Protein AF-A0A376TL64-F1 (afdb_monomer)

Foldseek 3Di:
DVQVVVVVVCCVPFVFPDKDKDQPCVVDPDDPPPSDDIDIDTHGPVCPPPDD

Sequence (52 aa):
MI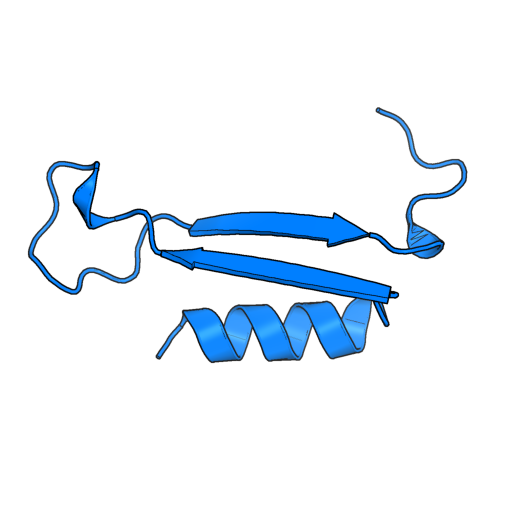RERIEEKLRAAFQPVFLEVVDESYRHNVPAGSESHFKVVLVSDRFTGERF

pLDDT: mean 95.9, std 4.13, range [75.0, 98.62]

Structure (mmCIF, N/CA/C/O backbone):
data_AF-A0A376TL64-F1
#
_entry.id   AF-A0A376TL64-F1
#
loop_
_atom_site.group_PDB
_atom_site.id
_atom_site.type_symbol
_atom_site.label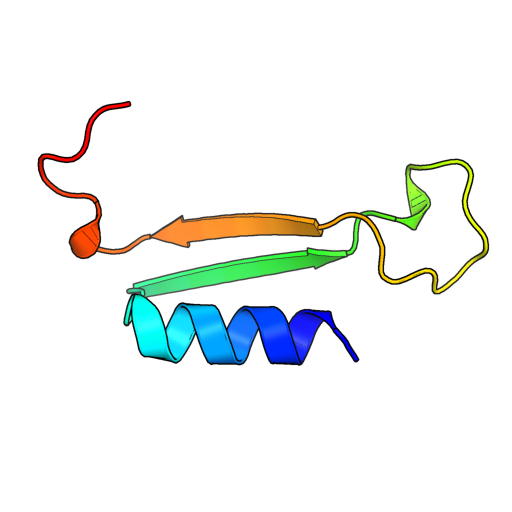_atom_id
_atom_site.label_alt_id
_atom_site.label_comp_id
_atom_site.label_asym_id
_atom_site.label_entity_id
_atom_site.label_seq_id
_atom_site.pdbx_PDB_ins_code
_atom_site.Cartn_x
_atom_site.Cartn_y
_atom_site.Cartn_z
_atom_site.occupancy
_atom_site.B_iso_or_equiv
_atom_site.auth_seq_id
_atom_site.auth_comp_id
_atom_site.auth_asym_id
_atom_site.auth_atom_id
_atom_site.pdbx_PDB_model_num
ATOM 1 N N . MET A 1 1 ? 13.276 -6.117 -5.736 1.00 90.19 1 MET A N 1
ATOM 2 C CA . MET A 1 1 ? 12.098 -5.471 -6.325 1.00 90.19 1 MET A CA 1
ATOM 3 C C . MET A 1 1 ? 11.497 -4.566 -5.243 1.00 90.19 1 MET A C 1
ATOM 5 O O . MET A 1 1 ? 11.601 -4.879 -4.054 1.00 90.19 1 MET A O 1
ATOM 9 N N . ILE A 1 2 ? 11.085 -3.347 -5.592 1.00 96.94 2 ILE A N 1
ATOM 10 C CA . ILE A 1 2 ? 10.659 -2.318 -4.630 1.00 96.94 2 ILE A CA 1
ATOM 11 C C . ILE A 1 2 ? 9.320 -2.672 -3.981 1.00 96.94 2 ILE A C 1
ATOM 13 O O . ILE A 1 2 ? 9.118 -2.348 -2.812 1.00 96.94 2 ILE A O 1
ATOM 17 N N . ARG A 1 3 ? 8.431 -3.353 -4.716 1.00 97.50 3 ARG A N 1
ATOM 18 C CA . ARG A 1 3 ? 7.091 -3.731 -4.254 1.00 97.50 3 ARG A CA 1
ATOM 19 C C . ARG A 1 3 ? 7.169 -4.558 -2.973 1.00 97.50 3 ARG A C 1
ATOM 21 O O . ARG A 1 3 ? 6.508 -4.240 -1.995 1.00 97.50 3 ARG A O 1
ATOM 28 N N . GLU A 1 4 ? 8.048 -5.548 -2.942 1.00 98.06 4 GLU A N 1
ATOM 29 C CA . GLU A 1 4 ? 8.295 -6.444 -1.812 1.00 98.06 4 GLU A CA 1
ATOM 30 C C . GLU A 1 4 ? 8.830 -5.656 -0.617 1.00 98.06 4 GLU A C 1
ATOM 32 O O . GLU A 1 4 ? 8.377 -5.851 0.504 1.00 98.06 4 GLU A O 1
ATOM 37 N N . ARG A 1 5 ? 9.718 -4.680 -0.850 1.00 98.50 5 ARG A N 1
ATOM 38 C CA . ARG A 1 5 ? 10.221 -3.799 0.219 1.00 98.50 5 ARG A CA 1
ATOM 39 C C . ARG A 1 5 ? 9.121 -2.901 0.787 1.00 98.50 5 ARG A C 1
ATOM 41 O O . ARG A 1 5 ? 9.150 -2.590 1.977 1.00 98.50 5 ARG A O 1
ATOM 48 N N . ILE A 1 6 ? 8.185 -2.441 -0.046 1.00 98.44 6 ILE A N 1
ATOM 49 C CA . ILE A 1 6 ? 7.002 -1.692 0.402 1.00 98.44 6 ILE A CA 1
ATOM 50 C C . ILE A 1 6 ? 6.108 -2.620 1.229 1.00 98.44 6 ILE A C 1
ATOM 52 O O . ILE A 1 6 ? 5.733 -2.261 2.345 1.00 98.44 6 ILE A O 1
ATOM 56 N N . GLU A 1 7 ? 5.827 -3.827 0.734 1.00 98.56 7 GLU A N 1
ATOM 57 C CA . GLU A 1 7 ? 5.003 -4.817 1.428 1.00 98.56 7 GLU A CA 1
ATOM 58 C C . GLU A 1 7 ? 5.577 -5.197 2.795 1.00 98.56 7 GLU A C 1
ATOM 60 O O . GLU A 1 7 ? 4.857 -5.153 3.790 1.00 98.56 7 GLU A O 1
ATOM 65 N N . GLU A 1 8 ? 6.869 -5.512 2.874 1.00 98.62 8 GLU A N 1
ATOM 66 C CA . GLU A 1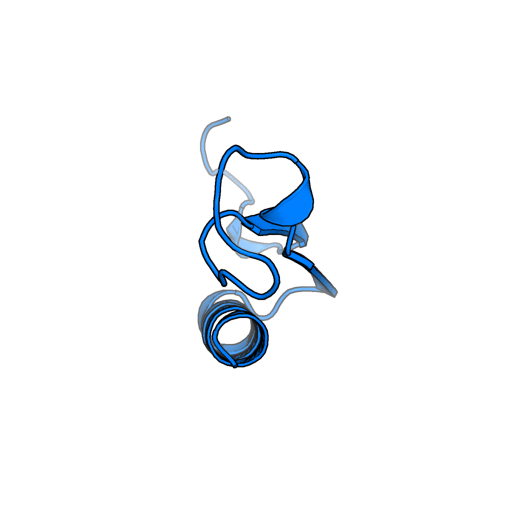 8 ? 7.562 -5.849 4.122 1.00 98.62 8 GLU A CA 1
ATOM 67 C C . GLU A 1 8 ? 7.441 -4.725 5.153 1.00 98.62 8 GLU A C 1
ATOM 69 O O . GLU A 1 8 ? 7.049 -4.960 6.300 1.00 98.62 8 GLU A O 1
ATOM 74 N N . LYS A 1 9 ? 7.721 -3.484 4.738 1.00 98.62 9 LYS A N 1
ATOM 75 C CA . LYS A 1 9 ? 7.628 -2.314 5.617 1.00 98.62 9 LYS A CA 1
ATOM 76 C C . LYS A 1 9 ? 6.206 -2.085 6.111 1.00 98.62 9 LYS A C 1
ATOM 78 O O . LYS A 1 9 ? 6.014 -1.849 7.302 1.00 98.62 9 LYS A O 1
ATOM 83 N N . LEU A 1 10 ? 5.214 -2.167 5.225 1.00 98.56 10 LEU A N 1
ATOM 84 C CA . LEU A 1 10 ? 3.813 -1.964 5.591 1.00 98.56 10 LEU A CA 1
ATOM 85 C C . LEU A 1 10 ? 3.296 -3.090 6.494 1.00 98.56 10 LEU A C 1
ATOM 87 O O . LEU A 1 10 ? 2.615 -2.809 7.479 1.00 98.56 10 LEU A O 1
ATOM 91 N N . ARG A 1 11 ? 3.666 -4.351 6.232 1.00 98.31 11 ARG A N 1
ATOM 92 C CA . ARG A 1 11 ? 3.313 -5.486 7.101 1.00 98.31 11 ARG A CA 1
ATOM 93 C C . ARG A 1 11 ? 3.881 -5.313 8.504 1.00 98.31 11 ARG A C 1
ATOM 95 O O . ARG A 1 11 ? 3.136 -5.453 9.472 1.00 98.31 11 ARG A O 1
ATOM 102 N N . ALA A 1 12 ? 5.158 -4.951 8.616 1.00 98.31 12 ALA A N 1
ATOM 103 C CA . ALA A 1 12 ? 5.796 -4.709 9.906 1.00 98.31 12 ALA A CA 1
ATOM 104 C C . ALA A 1 12 ? 5.159 -3.519 10.651 1.00 98.31 12 ALA A C 1
ATOM 106 O O . ALA A 1 12 ? 4.846 -3.619 11.839 1.00 98.31 12 ALA A O 1
ATOM 107 N N . ALA A 1 13 ? 4.926 -2.406 9.950 1.00 98.00 13 ALA A N 1
ATOM 108 C CA . ALA A 1 13 ? 4.469 -1.156 10.551 1.00 98.00 13 ALA A CA 1
ATOM 109 C C . ALA A 1 13 ? 2.965 -1.103 10.850 1.00 98.00 13 ALA A C 1
ATOM 111 O O . ALA A 1 13 ? 2.571 -0.357 11.742 1.00 98.00 13 ALA A O 1
ATOM 112 N N . PHE A 1 14 ? 2.122 -1.878 10.158 1.00 97.88 14 PHE A N 1
ATOM 113 C CA . PHE A 1 14 ? 0.658 -1.791 10.286 1.00 97.88 14 PHE A CA 1
ATOM 114 C C . PHE A 1 14 ? -0.032 -3.096 10.678 1.00 97.88 14 PHE A C 1
ATOM 116 O O . PHE A 1 14 ? -1.200 -3.038 11.050 1.00 97.88 14 PHE A O 1
ATOM 123 N N . GLN A 1 15 ? 0.663 -4.242 10.620 1.00 97.50 15 GLN A N 1
ATOM 124 C CA . GLN A 1 15 ? 0.080 -5.574 10.862 1.00 97.50 15 GLN A CA 1
ATOM 125 C C . GLN A 1 15 ? -1.310 -5.723 10.204 1.00 97.50 15 GLN A C 1
ATOM 127 O O . GLN A 1 15 ? -2.293 -6.011 10.884 1.00 97.50 15 GLN A O 1
ATOM 132 N N . PRO A 1 16 ? -1.426 -5.420 8.898 1.00 98.06 16 PRO A N 1
ATOM 133 C CA . PRO A 1 16 ? -2.715 -5.255 8.250 1.00 98.06 16 PRO A CA 1
ATOM 134 C C . PRO A 1 16 ? -3.441 -6.592 8.090 1.00 98.06 16 PRO A C 1
ATOM 136 O O . PRO A 1 16 ? -2.817 -7.616 7.808 1.00 98.06 16 PRO A O 1
ATOM 139 N N . VAL A 1 17 ? -4.771 -6.557 8.173 1.00 98.12 17 VAL A N 1
ATOM 140 C CA . VAL A 1 17 ? -5.622 -7.708 7.822 1.00 98.12 17 VAL A CA 1
ATOM 141 C C . VAL A 1 17 ? -5.712 -7.897 6.305 1.00 98.12 17 VAL A C 1
ATOM 143 O O . VAL A 1 17 ? -5.932 -9.008 5.830 1.00 98.12 17 VAL A O 1
ATOM 146 N N . PHE A 1 18 ? -5.492 -6.825 5.538 1.00 98.38 18 PHE A N 1
ATOM 147 C CA . PHE A 1 18 ? -5.388 -6.859 4.082 1.00 98.38 18 PHE A CA 1
ATOM 148 C C . PHE A 1 18 ? -4.339 -5.859 3.589 1.00 98.38 18 PHE A C 1
ATOM 150 O O . PHE A 1 18 ? -4.309 -4.710 4.031 1.00 98.38 18 PHE A O 1
ATOM 157 N N . LEU A 1 19 ? -3.497 -6.297 2.652 1.00 98.62 19 LEU A N 1
ATOM 158 C CA . LEU A 1 19 ? -2.516 -5.459 1.972 1.00 98.62 19 LEU A CA 1
ATOM 159 C C . LEU A 1 19 ? -2.397 -5.887 0.509 1.00 98.62 19 LEU A C 1
ATOM 161 O O . LEU A 1 19 ? -2.046 -7.033 0.230 1.00 98.62 19 LEU A O 1
ATOM 165 N N . GLU A 1 20 ? -2.609 -4.933 -0.389 1.00 98.56 20 GLU A N 1
ATOM 166 C CA . GLU A 1 20 ? -2.338 -5.038 -1.818 1.00 98.56 20 GLU A CA 1
ATOM 167 C C . GLU A 1 20 ? -1.413 -3.891 -2.239 1.00 98.56 20 GLU A C 1
ATOM 169 O O . GLU A 1 20 ? -1.668 -2.725 -1.925 1.00 98.56 20 GLU A O 1
ATOM 174 N N . VAL A 1 21 ? -0.334 -4.227 -2.949 1.00 98.31 21 VAL A N 1
ATOM 175 C CA . VAL A 1 21 ? 0.590 -3.265 -3.556 1.00 98.31 21 VAL A CA 1
ATOM 176 C C . VAL A 1 21 ? 0.707 -3.600 -5.036 1.00 98.31 21 VAL A C 1
ATOM 178 O O . VAL A 1 21 ? 1.201 -4.666 -5.400 1.00 98.31 21 VAL A O 1
ATOM 181 N N . VAL A 1 22 ? 0.256 -2.688 -5.893 1.00 97.88 22 VAL A N 1
ATOM 182 C CA . VAL A 1 22 ? 0.279 -2.851 -7.350 1.00 97.88 22 VAL A CA 1
ATOM 183 C C . VAL A 1 22 ? 1.245 -1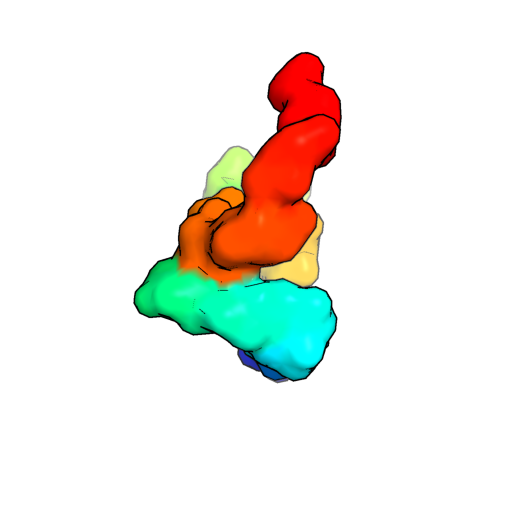.841 -7.944 1.00 97.88 22 VAL A C 1
ATOM 185 O O . VAL A 1 22 ? 1.118 -0.641 -7.696 1.00 97.88 22 VAL A O 1
ATOM 188 N N . ASP A 1 23 ? 2.197 -2.329 -8.738 1.00 97.25 23 ASP A N 1
ATOM 189 C CA . ASP A 1 23 ? 3.005 -1.475 -9.605 1.00 97.25 23 ASP A CA 1
ATOM 190 C C . ASP A 1 23 ? 2.140 -0.997 -10.781 1.00 97.25 23 ASP A C 1
ATOM 192 O O . ASP A 1 23 ? 1.677 -1.792 -11.605 1.00 97.25 23 ASP A O 1
ATOM 196 N N . GLU A 1 24 ? 1.884 0.307 -10.834 1.00 97.12 24 GLU A N 1
ATOM 197 C CA . GLU A 1 24 ? 1.118 0.957 -11.895 1.00 97.12 24 GLU A CA 1
ATOM 198 C C . GLU A 1 24 ? 2.010 1.816 -12.803 1.00 97.12 24 GLU A C 1
ATOM 200 O O . GLU A 1 24 ? 1.499 2.573 -13.627 1.00 97.12 24 GLU A O 1
ATOM 205 N N . SER A 1 25 ? 3.340 1.677 -12.730 1.00 96.62 25 SER A N 1
ATOM 206 C CA . SER A 1 25 ? 4.283 2.458 -13.536 1.00 96.62 25 SER A CA 1
ATOM 207 C C . SER A 1 25 ? 4.059 2.348 -15.038 1.00 96.62 25 SER A C 1
ATOM 209 O O . SER A 1 25 ? 4.291 3.319 -15.753 1.00 96.62 25 SER A O 1
ATOM 211 N N . TYR A 1 26 ? 3.529 1.226 -15.531 1.00 94.69 26 TYR A N 1
ATOM 212 C CA . TYR A 1 26 ? 3.157 1.070 -16.943 1.00 94.69 26 TYR A CA 1
ATOM 213 C C . TYR A 1 26 ? 2.081 2.066 -17.417 1.00 94.69 26 TYR A C 1
ATOM 215 O O . TYR A 1 26 ? 1.889 2.234 -18.619 1.00 94.69 26 TYR A O 1
ATOM 223 N N . ARG A 1 27 ? 1.364 2.722 -16.495 1.00 94.38 27 ARG A N 1
ATOM 224 C CA . ARG A 1 27 ? 0.368 3.764 -16.793 1.00 94.38 27 ARG A CA 1
ATOM 225 C C . ARG A 1 27 ? 0.978 5.160 -16.917 1.00 94.38 27 ARG A C 1
ATOM 227 O O . ARG A 1 27 ? 0.252 6.124 -17.148 1.00 94.38 27 ARG A O 1
ATOM 234 N N . HIS A 1 28 ? 2.293 5.278 -16.766 1.00 93.25 28 HIS A N 1
ATOM 235 C CA . HIS A 1 28 ? 3.025 6.535 -16.808 1.00 93.25 28 HIS A CA 1
ATOM 236 C C . HIS A 1 28 ? 4.061 6.528 -17.933 1.00 93.25 28 HIS A C 1
ATOM 238 O O . HIS A 1 28 ? 4.455 5.481 -18.441 1.00 93.25 28 HIS A O 1
ATOM 244 N N . ASN A 1 29 ? 4.520 7.720 -18.322 1.00 94.38 29 ASN A N 1
ATOM 245 C CA . ASN A 1 29 ? 5.549 7.876 -19.348 1.00 94.38 29 ASN A CA 1
ATOM 246 C C . ASN A 1 29 ? 6.947 7.561 -18.782 1.00 94.38 29 ASN A C 1
ATOM 248 O O . 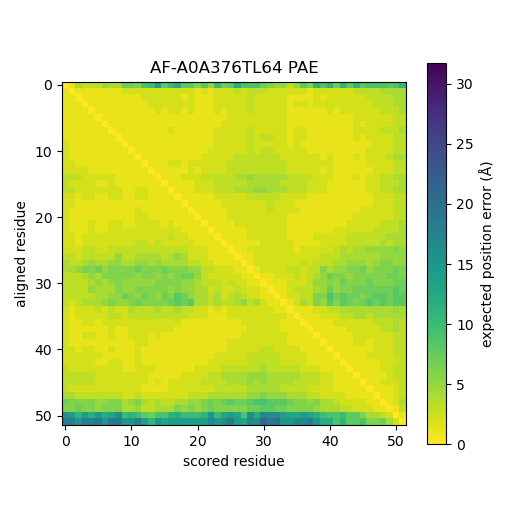ASN A 1 29 ? 7.769 8.455 -18.583 1.00 94.38 29 ASN A O 1
ATOM 252 N N . VAL A 1 30 ? 7.182 6.289 -18.462 1.00 95.19 30 VAL A N 1
ATOM 253 C CA . VAL A 1 30 ? 8.428 5.761 -17.896 1.00 95.19 30 VAL A CA 1
ATOM 254 C C . VAL A 1 30 ? 8.841 4.475 -18.628 1.00 95.1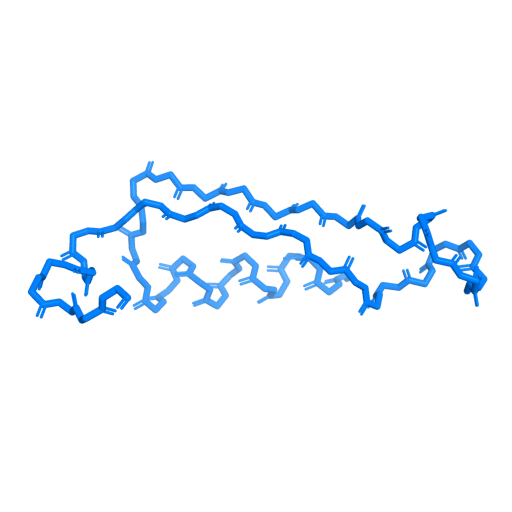9 30 VAL A C 1
ATOM 256 O O . VAL A 1 30 ? 7.986 3.803 -19.207 1.00 95.19 30 VAL A O 1
ATOM 259 N N . PRO A 1 31 ? 10.134 4.098 -18.622 1.00 95.00 31 PRO A N 1
ATOM 260 C CA . PRO A 1 31 ? 10.581 2.830 -19.198 1.00 95.00 31 PRO A CA 1
ATOM 261 C C . PRO A 1 31 ? 9.869 1.611 -18.593 1.00 95.00 31 PRO A C 1
ATOM 263 O O . PRO A 1 31 ? 9.514 1.609 -17.413 1.00 95.00 31 PRO A O 1
ATOM 266 N N . ALA A 1 32 ? 9.712 0.541 -19.371 1.00 89.75 32 ALA A N 1
ATOM 267 C CA . ALA A 1 32 ? 9.143 -0.710 -18.875 1.00 89.75 32 ALA A CA 1
ATOM 268 C C . ALA A 1 32 ? 9.962 -1.278 -17.701 1.00 89.75 32 ALA A C 1
ATOM 270 O O . ALA A 1 32 ? 11.191 -1.239 -17.716 1.00 89.75 32 ALA A O 1
ATOM 271 N N . GLY A 1 33 ? 9.271 -1.797 -16.683 1.00 89.62 33 GLY A N 1
ATOM 272 C CA . GLY A 1 33 ? 9.904 -2.276 -15.449 1.00 89.62 33 GLY A CA 1
ATOM 273 C C . GLY A 1 33 ? 10.411 -1.161 -14.530 1.00 89.62 33 GLY A C 1
ATOM 274 O O . GLY A 1 33 ? 11.073 -1.455 -13.538 1.00 89.62 33 GLY A O 1
ATOM 275 N N . SER A 1 34 ? 10.118 0.110 -14.838 1.00 87.69 34 SER A N 1
ATOM 276 C CA . SER A 1 34 ? 10.329 1.196 -13.883 1.00 87.69 34 SER A CA 1
ATOM 277 C C . SER A 1 34 ? 9.447 0.948 -12.675 1.00 87.69 34 SER A C 1
ATOM 279 O O . SER A 1 34 ? 8.240 0.895 -12.807 1.00 87.69 34 SER A O 1
ATOM 281 N N . GLU A 1 35 ? 10.054 0.820 -11.511 1.00 96.25 35 GLU A N 1
ATOM 282 C CA . GLU A 1 35 ? 9.387 0.561 -10.242 1.00 96.25 35 GLU A CA 1
ATOM 283 C C . GLU A 1 35 ? 9.123 1.903 -9.524 1.00 96.25 35 GLU A C 1
ATOM 285 O O . GLU A 1 35 ? 9.757 2.221 -8.515 1.00 96.25 35 GLU A O 1
ATOM 290 N N . SER A 1 36 ? 8.270 2.760 -10.100 1.00 96.00 36 SER A N 1
ATOM 291 C CA . SER A 1 36 ? 8.190 4.195 -9.745 1.00 96.00 36 SER A CA 1
ATOM 292 C C . SER A 1 36 ? 6.834 4.702 -9.244 1.00 96.00 36 SER A C 1
ATOM 294 O O . SER A 1 36 ? 6.808 5.717 -8.552 1.00 96.00 36 SER A O 1
ATOM 296 N N . HIS A 1 37 ? 5.724 4.037 -9.566 1.00 97.62 37 HIS A N 1
ATOM 297 C CA . HIS A 1 37 ? 4.371 4.433 -9.172 1.00 97.62 37 HIS A CA 1
ATOM 298 C C . HIS A 1 37 ? 3.623 3.222 -8.625 1.00 97.62 37 HIS A C 1
ATOM 300 O O . HIS A 1 37 ? 3.430 2.230 -9.324 1.00 97.62 37 HIS A O 1
ATOM 306 N N . PHE A 1 38 ? 3.175 3.322 -7.374 1.00 97.94 38 PHE A N 1
ATOM 307 C CA . PHE A 1 38 ? 2.505 2.230 -6.678 1.00 97.94 38 PHE A CA 1
ATOM 308 C C . PHE A 1 38 ? 1.138 2.664 -6.190 1.00 97.94 38 PHE A C 1
ATOM 310 O O . PHE A 1 38 ? 1.001 3.687 -5.516 1.00 97.94 38 PHE A O 1
ATOM 317 N N . LYS A 1 39 ? 0.142 1.830 -6.467 1.00 98.00 39 LYS A N 1
ATOM 318 C CA . LYS A 1 39 ? -1.138 1.873 -5.776 1.00 98.00 39 LYS A CA 1
ATOM 319 C C . LYS A 1 39 ? -1.073 0.935 -4.578 1.00 98.00 39 LYS A C 1
ATOM 321 O O . LYS A 1 39 ? -0.662 -0.216 -4.709 1.00 98.00 39 LYS A O 1
ATOM 326 N N . VAL A 1 40 ? -1.506 1.425 -3.420 1.00 98.44 40 VAL A N 1
ATOM 327 C CA . VAL A 1 40 ? -1.557 0.648 -2.178 1.00 98.44 40 VAL A CA 1
ATOM 328 C C . VAL A 1 40 ? -2.979 0.650 -1.639 1.00 98.44 40 VAL A C 1
ATOM 330 O O . VAL A 1 40 ? -3.582 1.710 -1.481 1.00 98.44 40 VAL A O 1
ATOM 333 N N . VAL A 1 41 ? -3.498 -0.537 -1.328 1.00 98.31 41 VAL A N 1
ATOM 334 C CA . VAL A 1 41 ? -4.740 -0.723 -0.572 1.00 98.31 41 VAL A CA 1
ATOM 335 C C . VAL A 1 41 ? -4.389 -1.456 0.718 1.00 98.31 41 VAL A C 1
ATOM 337 O O . VAL A 1 41 ? -3.872 -2.571 0.684 1.00 98.31 41 VAL A O 1
ATOM 340 N N . LEU A 1 42 ? -4.641 -0.821 1.862 1.00 98.38 42 LEU A N 1
ATOM 341 C CA . LEU A 1 42 ? -4.292 -1.336 3.186 1.00 98.38 42 LEU A CA 1
ATOM 342 C C . LEU A 1 42 ? -5.508 -1.258 4.111 1.00 98.38 42 LEU A C 1
ATOM 344 O O . LEU A 1 42 ? -6.108 -0.194 4.244 1.00 98.38 42 LEU A O 1
ATOM 348 N N . VAL A 1 43 ? -5.824 -2.359 4.794 1.00 98.06 43 VAL A N 1
ATOM 349 C CA . VAL A 1 43 ? -6.821 -2.396 5.873 1.00 98.06 43 VAL A CA 1
ATOM 350 C C . VAL A 1 43 ? -6.110 -2.746 7.176 1.00 98.06 43 VAL A C 1
ATOM 352 O O . VAL A 1 43 ? -5.473 -3.796 7.282 1.00 98.06 43 VAL A O 1
ATOM 355 N N . SER A 1 44 ? -6.197 -1.858 8.164 1.00 98.06 44 SER A N 1
ATOM 356 C CA . SER A 1 44 ? -5.588 -2.034 9.482 1.00 98.06 44 SER A CA 1
ATOM 357 C C . SER A 1 44 ? -6.355 -1.241 10.536 1.00 98.06 44 SER A C 1
ATOM 359 O O . SER A 1 44 ? -6.734 -0.094 10.295 1.00 98.06 44 SER A O 1
ATOM 361 N N . ASP A 1 45 ? -6.492 -1.820 11.729 1.00 97.06 45 ASP A N 1
ATOM 362 C CA . ASP A 1 45 ? -7.075 -1.148 12.896 1.00 97.06 45 ASP A CA 1
ATOM 363 C C . ASP A 1 45 ? -6.268 0.081 13.325 1.00 97.06 45 ASP A C 1
ATOM 365 O O . ASP A 1 45 ? -6.803 0.957 14.003 1.00 97.06 45 ASP A O 1
ATOM 369 N N . ARG A 1 46 ? -5.001 0.196 12.891 1.00 95.75 46 ARG A N 1
ATOM 370 C CA . ARG A 1 46 ? -4.148 1.365 13.157 1.00 95.75 46 ARG A CA 1
ATOM 371 C C . ARG A 1 46 ? -4.664 2.663 12.542 1.00 95.75 46 ARG A C 1
ATOM 373 O O . AR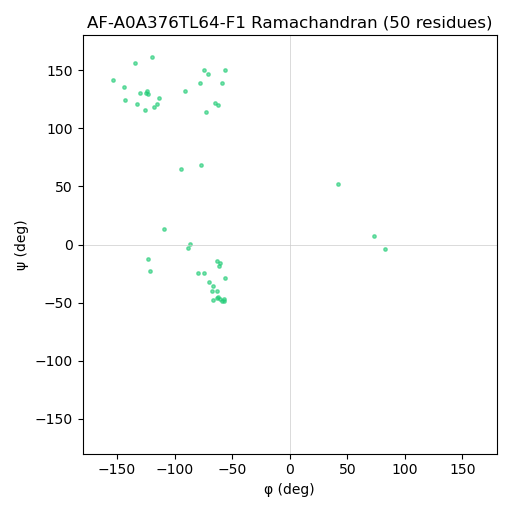G A 1 46 ? -4.179 3.719 12.922 1.00 95.75 46 ARG A O 1
ATOM 380 N N . PHE A 1 47 ? -5.625 2.598 11.624 1.00 95.62 47 PHE A N 1
ATOM 381 C CA . PHE A 1 47 ? -6.299 3.785 11.098 1.00 95.62 47 PHE A CA 1
ATOM 382 C C . PHE A 1 47 ? -7.529 4.206 11.915 1.00 95.62 47 PHE A C 1
ATOM 384 O O . PHE A 1 47 ? -8.148 5.223 11.613 1.00 95.62 47 PHE A O 1
ATOM 391 N N . THR A 1 48 ? -7.912 3.455 12.951 1.00 95.56 48 THR A N 1
ATOM 392 C CA . THR A 1 48 ? -9.064 3.804 13.792 1.00 95.56 48 THR A CA 1
ATOM 393 C C . THR A 1 48 ? -8.803 5.109 14.539 1.00 95.56 48 THR A C 1
ATOM 395 O O . THR A 1 48 ? -7.864 5.199 15.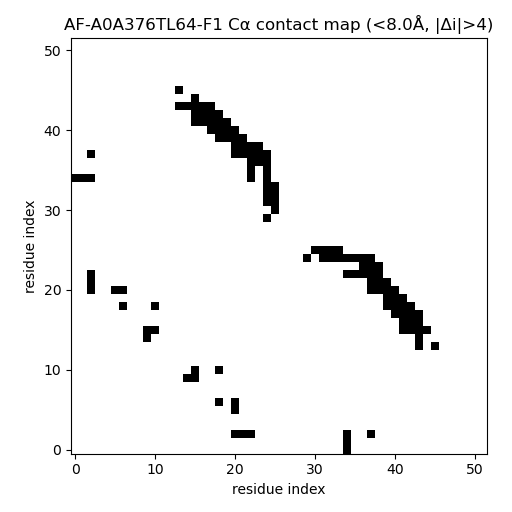323 1.00 95.56 48 THR A O 1
ATOM 398 N N . GLY A 1 49 ? -9.663 6.109 14.334 1.00 95.06 49 GLY A N 1
ATOM 399 C CA . GLY A 1 49 ? -9.538 7.423 14.978 1.00 95.06 49 GLY A CA 1
ATOM 400 C C . GLY A 1 49 ? -8.570 8.382 14.278 1.00 95.06 49 GLY A C 1
ATOM 401 O O . GLY A 1 49 ? -8.502 9.547 14.664 1.00 95.06 49 GLY A O 1
ATOM 402 N N . GLU A 1 50 ? -7.882 7.928 13.229 1.00 92.06 50 GLU A N 1
ATOM 403 C CA . GLU A 1 50 ? -7.105 8.796 12.350 1.00 92.06 50 GLU A CA 1
ATOM 404 C C . GLU A 1 5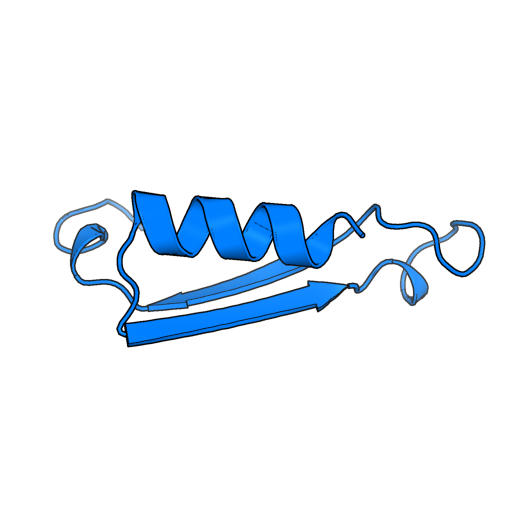0 ? -8.036 9.591 11.426 1.00 92.06 50 GLU A C 1
ATOM 406 O O . GLU A 1 50 ? -9.145 9.170 11.085 1.00 92.06 50 GLU A O 1
ATOM 411 N N . ARG A 1 51 ? -7.599 10.787 11.034 1.00 86.62 51 ARG A N 1
ATOM 412 C CA . ARG A 1 51 ? -8.397 11.688 10.198 1.00 86.62 51 ARG A CA 1
ATOM 413 C C . ARG A 1 51 ? -8.365 11.249 8.725 1.00 86.62 51 ARG A C 1
ATOM 415 O O . ARG A 1 51 ? -7.303 10.892 8.222 1.00 86.62 51 ARG A O 1
ATOM 422 N N . PHE A 1 52 ? -9.520 11.328 8.056 1.00 75.00 52 PHE A N 1
ATOM 423 C CA . PHE A 1 52 ? -9.709 11.094 6.616 1.00 75.00 52 PHE A CA 1
ATOM 424 C C . PHE A 1 52 ? -9.521 12.361 5.772 1.00 75.00 52 PHE A C 1
ATOM 426 O O . PHE A 1 52 ? -9.770 13.479 6.294 1.00 75.00 52 PHE A O 1
#

InterPro domains:
  IPR002634 BolA protein [PF01722] (10-50)
  IPR002634 BolA protein [PIRSF003113] (2-50)
  IPR036065 BolA-like superfamily [G3DSA:3.30.300.90] (1-52)
  IPR036065 BolA-like superfamily [SSF82657] (1-51)
  IPR050961 BolA/IbaG family stress response and morphology regulators [PTHR46229] (1-51)

Nearest PDB structures (foldseek):
  5lci-assembly1_A  TM=7.915E-01  e=7.713E-04  Homo sapiens
  4pug-assembly1_A  TM=9.024E-01  e=3.377E-03  Arabidopsis thaliana
  4pug-assembly2_B  TM=9.525E-01  e=7.066E-03  Arabidopsis thaliana
  4pui-assembly2_B  TM=9.264E-01  e=9.242E-03  Arabidopsis thaliana
  6u5b-assembly1_N  TM=4.673E-01  e=5.810E+00  Pseudomonas aeruginosa PAO1

Mean predicted aligned error: 2.81 Å

Secondary structure (DSSP, 8-state):
-HHHHHHHHHHHHH--SEEEEEE-GGGSSS-TT----EEEEEE-GGGTT---

Solvent-accessible surface area (backbone atoms only — not comparable to full-atom values): 3428 Å² total; per-residue (Å²): 116,66,67,61,56,50,49,53,52,48,45,72,77,47,66,45,86,40,78,48,79,44,83,49,25,87,81,45,102,57,65,89,87,47,90,78,38,73,51,74,50,78,43,43,77,82,54,67,90,58,88,132

Radius of gyration: 12.98 Å; Cα contacts (8 Å, |Δi|>4): 62; chains: 1; bounding box: 22×19×34 Å

Organism: Escherichia coli (NCBI:txid562)